Protein AF-A0A1G8IH46-F1 (afdb_monomer_lite)

Radius of gyration: 11.8 Å; chains: 1; bounding box: 31×20×27 Å

pLDDT: mean 77.02, std 13.94, range [35.56, 89.5]

Structure (mmCIF, N/CA/C/O backbone):
data_AF-A0A1G8IH46-F1
#
_entry.id   AF-A0A1G8IH46-F1
#
loop_
_atom_site.group_PDB
_atom_site.id
_atom_site.type_symbol
_atom_site.label_atom_id
_atom_site.label_alt_id
_atom_site.label_comp_id
_atom_site.label_asym_id
_atom_site.label_entity_id
_atom_site.label_seq_id
_atom_site.pdbx_PDB_ins_code
_atom_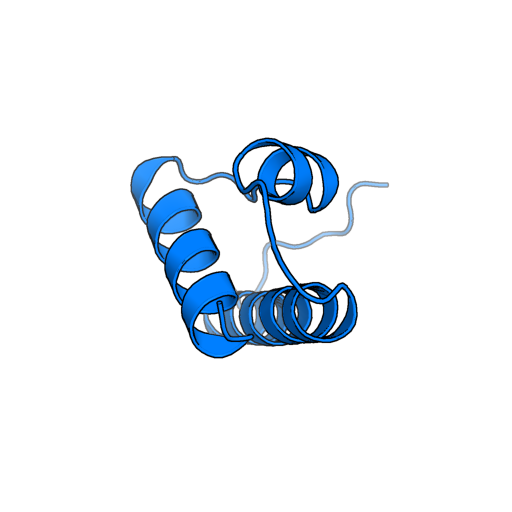site.Cartn_x
_atom_site.Cartn_y
_atom_site.Cartn_z
_atom_site.occupancy
_atom_site.B_iso_or_equiv
_atom_site.auth_seq_id
_atom_site.auth_comp_id
_atom_site.auth_asym_id
_atom_site.auth_atom_id
_atom_site.pdbx_PDB_model_num
ATOM 1 N N . MET A 1 1 ? 10.183 2.566 -8.865 1.00 74.25 1 MET A N 1
ATOM 2 C CA . MET A 1 1 ? 9.508 2.580 -7.550 1.00 74.25 1 MET A CA 1
ATOM 3 C C . MET A 1 1 ? 9.407 1.141 -7.072 1.00 74.25 1 MET A C 1
ATOM 5 O O . MET A 1 1 ? 9.105 0.299 -7.908 1.00 74.25 1 MET A O 1
ATOM 9 N N . THR A 1 2 ? 9.731 0.851 -5.810 1.00 86.62 2 THR A N 1
ATOM 10 C CA . THR A 1 2 ? 9.710 -0.526 -5.276 1.00 86.62 2 THR A CA 1
ATOM 11 C C . THR A 1 2 ? 8.336 -0.907 -4.721 1.00 86.62 2 THR A C 1
ATOM 13 O O . THR A 1 2 ? 7.537 -0.028 -4.392 1.00 86.62 2 THR A O 1
ATOM 16 N N . ALA A 1 3 ? 8.077 -2.202 -4.555 1.00 85.88 3 ALA A N 1
ATOM 17 C CA . ALA A 1 3 ? 6.866 -2.745 -3.939 1.00 85.88 3 ALA A CA 1
ATOM 18 C C . ALA A 1 3 ? 6.578 -2.137 -2.554 1.00 85.88 3 ALA A C 1
ATOM 20 O O . ALA A 1 3 ? 5.434 -1.823 -2.228 1.00 85.88 3 ALA A O 1
ATOM 21 N N . GLU A 1 4 ? 7.616 -1.900 -1.752 1.00 88.25 4 GLU A N 1
ATOM 22 C CA . GLU A 1 4 ? 7.490 -1.266 -0.434 1.00 88.25 4 GLU A CA 1
ATOM 23 C C . GLU A 1 4 ? 7.026 0.191 -0.529 1.00 88.25 4 GLU A C 1
ATOM 25 O O . GLU A 1 4 ? 6.151 0.606 0.228 1.00 88.25 4 GLU A O 1
ATOM 30 N N . GLN A 1 5 ? 7.554 0.955 -1.491 1.00 87.44 5 GLN A N 1
ATOM 31 C CA . GLN A 1 5 ? 7.126 2.339 -1.733 1.00 87.44 5 GLN A CA 1
ATOM 32 C C . GLN A 1 5 ? 5.674 2.398 -2.217 1.00 87.44 5 GLN A C 1
ATOM 34 O O . GLN A 1 5 ? 4.924 3.285 -1.822 1.00 87.44 5 GLN A O 1
ATOM 39 N N . ILE A 1 6 ? 5.261 1.424 -3.031 1.00 87.12 6 ILE A N 1
ATOM 40 C CA . ILE A 1 6 ? 3.877 1.278 -3.496 1.00 87.12 6 ILE A CA 1
ATOM 41 C C . ILE A 1 6 ? 2.950 0.984 -2.319 1.00 87.12 6 ILE A C 1
ATOM 43 O O . ILE A 1 6 ? 1.940 1.660 -2.143 1.00 87.12 6 ILE A O 1
ATOM 47 N N . CYS A 1 7 ? 3.320 0.021 -1.475 1.00 88.50 7 CYS A N 1
ATOM 48 C CA . CYS A 1 7 ? 2.576 -0.311 -0.266 1.00 88.50 7 CYS A CA 1
ATOM 49 C C . CYS A 1 7 ? 2.460 0.897 0.675 1.00 88.50 7 CYS A C 1
ATOM 51 O O . CYS A 1 7 ? 1.378 1.174 1.187 1.00 88.50 7 CYS A O 1
ATOM 53 N N . GLN A 1 8 ? 3.544 1.652 0.867 1.00 89.31 8 GLN A N 1
ATOM 54 C CA . GLN A 1 8 ? 3.534 2.856 1.694 1.00 89.31 8 GLN A CA 1
ATOM 55 C C . GLN A 1 8 ? 2.580 3.922 1.138 1.00 89.31 8 GLN A C 1
ATOM 57 O O . GLN A 1 8 ? 1.743 4.427 1.882 1.00 89.31 8 GLN A O 1
ATOM 62 N N . ALA A 1 9 ? 2.626 4.187 -0.169 1.00 87.44 9 ALA A N 1
ATOM 63 C CA . ALA A 1 9 ? 1.729 5.146 -0.809 1.00 87.44 9 ALA A CA 1
ATOM 64 C C . ALA A 1 9 ? 0.246 4.733 -0.696 1.00 87.44 9 ALA A C 1
ATOM 66 O O . ALA A 1 9 ? -0.622 5.578 -0.471 1.00 87.44 9 ALA A O 1
ATOM 67 N N . LEU A 1 10 ? -0.052 3.432 -0.807 1.00 86.50 10 LEU A N 1
ATOM 68 C CA . LEU A 1 10 ? -1.402 2.895 -0.598 1.00 86.50 10 LEU A CA 1
ATOM 69 C C . LEU A 1 10 ? -1.859 3.050 0.861 1.00 86.50 10 LEU A C 1
ATOM 71 O O . LEU A 1 10 ? -2.994 3.463 1.100 1.00 86.50 10 LEU A O 1
ATOM 75 N N . LYS A 1 11 ? -0.973 2.796 1.835 1.00 87.62 11 LYS A N 1
ATOM 76 C CA . LYS A 1 11 ? -1.248 3.024 3.265 1.00 87.62 11 LYS A CA 1
ATOM 77 C C . LYS A 1 11 ? -1.552 4.486 3.558 1.00 87.62 11 LYS A C 1
ATOM 79 O O . LYS A 1 11 ? -2.543 4.765 4.223 1.00 87.62 11 LYS A O 1
ATOM 84 N N . GLU A 1 12 ? -0.733 5.407 3.057 1.00 89.25 12 GLU A N 1
ATOM 85 C CA . GLU A 1 12 ? -0.932 6.845 3.257 1.00 89.25 12 GLU A CA 1
ATOM 86 C C . GLU A 1 12 ? -2.261 7.312 2.657 1.00 89.25 12 GLU A C 1
ATOM 88 O O . GLU A 1 12 ? -3.017 8.029 3.314 1.00 89.25 12 GLU A O 1
ATOM 93 N N . HIS A 1 13 ? -2.595 6.851 1.448 1.00 86.62 13 HIS A N 1
ATOM 94 C CA . HIS A 1 13 ? -3.881 7.166 0.833 1.00 86.62 13 HIS A CA 1
ATOM 95 C C . HIS A 1 13 ? -5.059 6.651 1.665 1.00 86.62 13 HIS A C 1
ATOM 97 O O . HIS A 1 13 ? -5.987 7.415 1.933 1.00 86.62 13 HIS A O 1
ATOM 103 N N . TYR A 1 14 ? -4.999 5.393 2.107 1.00 85.50 14 TYR A N 1
ATOM 104 C CA . TYR A 1 14 ? -6.031 4.792 2.947 1.00 85.50 14 TYR A CA 1
ATOM 105 C C . TYR A 1 14 ? -6.176 5.519 4.289 1.00 85.50 14 TYR A C 1
ATOM 107 O O . TYR A 1 14 ? -7.288 5.780 4.732 1.00 85.50 14 TYR A O 1
ATOM 115 N N . GLN A 1 15 ? -5.072 5.919 4.920 1.00 84.44 15 GLN A N 1
ATOM 116 C CA . GLN A 1 15 ? -5.105 6.675 6.176 1.00 84.44 15 GLN A CA 1
ATOM 117 C C . GLN A 1 15 ? -5.708 8.076 6.017 1.00 84.44 15 GLN A C 1
ATOM 119 O O . GLN A 1 15 ? -6.356 8.566 6.939 1.00 84.44 15 GLN A O 1
ATOM 124 N N . GLN A 1 16 ? -5.496 8.727 4.871 1.00 86.50 16 GLN A N 1
ATOM 125 C CA . GLN A 1 16 ? -5.996 10.079 4.616 1.00 86.50 16 GLN A CA 1
ATOM 126 C C . GLN A 1 16 ? -7.452 10.107 4.140 1.00 86.50 16 GLN A C 1
ATOM 128 O O . GLN A 1 16 ? -8.191 11.013 4.516 1.00 86.50 16 GLN A O 1
ATOM 133 N N . ASN A 1 17 ? -7.853 9.146 3.306 1.00 84.25 17 ASN A N 1
ATOM 134 C CA . ASN A 1 17 ? -9.150 9.158 2.621 1.00 84.25 17 ASN A CA 1
ATOM 135 C C . ASN A 1 17 ? -10.121 8.105 3.181 1.00 84.25 17 ASN A C 1
ATOM 137 O O . ASN A 1 17 ? -11.324 8.195 2.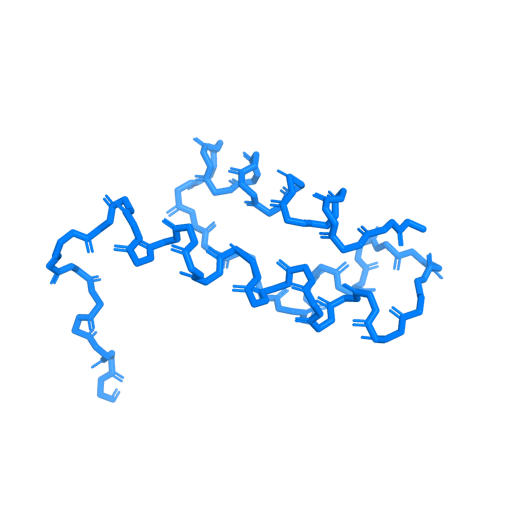963 1.00 84.25 17 ASN A O 1
ATOM 141 N N . GLY A 1 18 ? -9.622 7.118 3.933 1.00 80.62 18 GLY A N 1
ATOM 142 C CA . GLY A 1 18 ? -10.424 6.010 4.459 1.00 80.62 18 GLY A CA 1
ATOM 143 C C . GLY A 1 18 ? -10.868 5.003 3.394 1.00 80.62 18 GLY A C 1
ATOM 144 O O . GLY A 1 18 ? -11.684 4.133 3.685 1.00 80.62 18 GLY A O 1
ATOM 145 N N . GLU A 1 19 ? -10.349 5.112 2.170 1.00 82.69 19 GLU A N 1
ATOM 146 C CA . GLU A 1 19 ? -10.731 4.292 1.022 1.00 82.69 19 GLU A CA 1
ATOM 147 C C . GLU A 1 19 ? -9.530 3.561 0.414 1.00 82.69 19 GLU A C 1
ATOM 149 O O . GLU A 1 19 ? -8.379 4.003 0.492 1.00 82.69 19 GLU A O 1
ATOM 154 N N . ILE A 1 20 ? -9.800 2.390 -0.162 1.00 81.25 20 ILE A N 1
ATOM 155 C CA . ILE A 1 20 ? -8.795 1.586 -0.854 1.00 81.25 20 ILE A CA 1
ATOM 156 C C . ILE A 1 20 ? -8.706 2.091 -2.291 1.00 81.25 20 ILE A C 1
ATOM 158 O O . ILE A 1 20 ? -9.664 1.969 -3.050 1.00 81.25 20 ILE A O 1
ATOM 162 N N . MET A 1 21 ? -7.536 2.600 -2.676 1.00 78.12 21 MET A N 1
ATOM 163 C CA . MET A 1 21 ? -7.279 2.963 -4.069 1.00 78.12 21 MET A CA 1
ATOM 164 C C . MET A 1 21 ? -7.236 1.704 -4.938 1.00 78.12 21 MET A C 1
ATOM 166 O O . MET A 1 21 ? -6.513 0.753 -4.626 1.00 78.12 21 MET A O 1
ATOM 170 N N . SER A 1 22 ? -7.965 1.704 -6.055 1.00 73.25 22 SER A N 1
ATOM 171 C CA . SER A 1 22 ? -7.907 0.600 -7.013 1.00 73.25 22 SER A CA 1
ATOM 172 C C . SER A 1 22 ? -6.526 0.505 -7.668 1.00 73.25 22 SER A C 1
ATOM 174 O O . SER A 1 22 ? -5.873 1.516 -7.939 1.00 73.25 22 SER A O 1
ATOM 176 N N . GLN A 1 23 ? -6.103 -0.716 -8.018 1.00 70.81 23 GLN A N 1
ATOM 177 C CA . GLN A 1 23 ? -4.874 -0.955 -8.782 1.00 70.81 23 GLN A CA 1
ATOM 178 C C . GLN A 1 23 ? -4.819 -0.096 -10.049 1.00 70.81 23 GLN A C 1
ATOM 180 O O . GLN A 1 23 ? -3.765 0.432 -10.387 1.00 70.81 23 GLN A O 1
ATOM 185 N N . VAL A 1 24 ? -5.948 0.061 -10.745 1.00 72.88 24 VAL A N 1
ATOM 186 C CA . VAL A 1 24 ? -6.022 0.830 -11.995 1.00 72.88 24 VAL A CA 1
ATOM 187 C C . VAL A 1 24 ? -5.797 2.320 -11.746 1.00 72.88 24 VAL A C 1
ATOM 189 O O . VAL A 1 24 ? -5.074 2.963 -12.503 1.00 72.88 24 VAL A O 1
ATOM 192 N N . GLU A 1 25 ? -6.357 2.864 -10.669 1.00 78.81 25 GLU A N 1
ATOM 193 C CA . GLU A 1 25 ? -6.186 4.274 -10.305 1.00 78.81 25 GLU A CA 1
ATOM 194 C C . GLU A 1 25 ? -4.758 4.565 -9.857 1.00 78.81 25 GLU A C 1
ATOM 196 O O . GLU A 1 25 ? -4.163 5.563 -10.270 1.00 78.81 25 GLU A O 1
ATOM 201 N N . PHE A 1 26 ? -4.172 3.660 -9.070 1.00 78.81 26 PHE A N 1
ATOM 202 C CA . PHE A 1 26 ? -2.768 3.760 -8.702 1.00 78.81 26 PHE A CA 1
ATOM 203 C C . PHE A 1 26 ? -1.885 3.693 -9.953 1.00 78.81 26 PHE A C 1
ATOM 205 O O . PHE A 1 26 ? -1.009 4.541 -10.109 1.00 78.81 26 PHE A O 1
ATOM 212 N N . MET A 1 27 ? -2.190 2.769 -10.882 1.00 73.44 27 MET A N 1
ATOM 213 C CA . MET A 1 27 ? -1.505 2.627 -12.171 1.00 73.44 27 MET A CA 1
ATOM 214 C C . MET A 1 27 ? -1.553 3.889 -13.037 1.00 73.44 27 MET A C 1
ATOM 216 O O . MET A 1 27 ? -0.607 4.156 -13.773 1.00 73.44 27 MET A O 1
ATOM 220 N N . GLN A 1 28 ? -2.637 4.656 -12.974 1.00 78.19 28 GLN A N 1
ATOM 221 C CA . GLN A 1 28 ? -2.778 5.904 -13.724 1.00 78.19 28 GLN A CA 1
ATOM 222 C C . GLN A 1 28 ? -2.010 7.063 -13.091 1.00 78.19 28 GLN A C 1
ATOM 224 O O . GLN A 1 28 ? -1.477 7.910 -13.806 1.00 78.19 28 GLN A O 1
ATOM 229 N N . LYS A 1 29 ? -1.951 7.120 -11.755 1.00 75.75 29 LYS A N 1
ATOM 230 C CA . LYS A 1 29 ? -1.278 8.212 -11.033 1.00 75.75 29 LYS A CA 1
ATOM 231 C C . LYS A 1 29 ? 0.225 8.212 -11.210 1.00 75.75 29 LYS A C 1
ATOM 233 O O . LYS A 1 29 ? 0.890 9.200 -10.909 1.00 75.75 29 LYS A O 1
ATOM 238 N N . CYS A 1 30 ? 0.768 7.087 -11.621 1.00 69.50 30 CYS A N 1
ATOM 239 C CA . CYS A 1 30 ? 2.159 6.829 -11.433 1.00 69.50 30 CYS A CA 1
ATOM 240 C C . CYS A 1 30 ? 2.631 6.298 -12.834 1.00 69.50 30 CYS A C 1
ATOM 242 O O . CYS A 1 30 ? 2.009 5.492 -13.517 1.00 69.50 30 CYS A O 1
ATOM 244 N N . THR A 1 31 ? 3.609 6.950 -13.456 1.00 65.56 31 THR A N 1
ATOM 245 C CA . THR A 1 31 ? 3.807 6.825 -14.926 1.00 65.56 31 THR A CA 1
ATOM 246 C C . THR A 1 31 ? 4.864 5.798 -15.317 1.00 65.56 31 THR A C 1
ATOM 248 O O . THR A 1 31 ? 5.055 5.530 -16.500 1.00 65.56 31 THR A O 1
ATOM 251 N N . SER A 1 32 ? 5.567 5.224 -14.336 1.00 65.88 32 SER A N 1
ATOM 252 C CA . SER A 1 32 ? 6.695 4.327 -14.576 1.00 65.88 32 SER A CA 1
ATOM 253 C C . SER A 1 32 ? 6.913 3.376 -13.397 1.00 65.88 32 SER A C 1
ATOM 255 O O . SER A 1 32 ? 7.541 3.720 -12.389 1.00 65.88 32 SER A O 1
ATOM 257 N N . TYR A 1 33 ? 6.379 2.161 -13.510 1.00 69.56 33 TYR A N 1
ATOM 258 C CA . TYR A 1 33 ? 6.725 1.038 -12.635 1.00 69.56 33 TYR A CA 1
ATOM 259 C C . TYR A 1 33 ? 6.776 -0.243 -13.425 1.00 69.56 33 TYR A C 1
ATOM 261 O O . TYR A 1 33 ? 6.080 -0.434 -14.422 1.00 69.56 33 TYR A O 1
ATOM 269 N N . ASP A 1 34 ? 7.571 -1.141 -12.874 1.00 78.62 34 ASP A N 1
ATOM 270 C CA . ASP A 1 34 ? 7.489 -2.540 -13.193 1.00 78.62 34 ASP A CA 1
ATOM 271 C C . ASP A 1 34 ? 6.163 -3.108 -12.656 1.00 78.62 34 ASP A C 1
ATOM 273 O O . ASP A 1 34 ? 5.805 -2.914 -11.488 1.00 78.62 34 ASP A O 1
ATOM 277 N N . TYR A 1 35 ? 5.411 -3.792 -13.519 1.00 80.69 35 TYR A N 1
ATOM 278 C CA . TYR A 1 35 ? 4.145 -4.427 -13.148 1.00 80.69 35 TYR A CA 1
ATOM 279 C C . TYR A 1 35 ? 4.323 -5.413 -11.983 1.00 80.69 35 TYR A C 1
ATOM 281 O O . TYR A 1 35 ? 3.430 -5.554 -11.146 1.00 80.69 35 TYR A O 1
ATOM 289 N N . HIS A 1 36 ? 5.485 -6.062 -11.892 1.00 83.75 36 HIS A N 1
ATOM 290 C CA . HIS A 1 36 ? 5.805 -6.989 -10.817 1.00 83.75 36 HIS A CA 1
ATOM 291 C C . HIS A 1 36 ? 5.865 -6.282 -9.457 1.00 83.75 36 HIS A C 1
ATOM 293 O O . HIS A 1 36 ? 5.263 -6.749 -8.489 1.00 83.75 36 HIS A O 1
ATOM 299 N N . GLU A 1 37 ? 6.513 -5.116 -9.398 1.00 85.88 37 GLU A N 1
ATOM 300 C CA . GLU A 1 37 ? 6.616 -4.321 -8.171 1.00 85.88 37 GLU A CA 1
ATOM 301 C C . GLU A 1 37 ? 5.249 -3.813 -7.712 1.00 85.88 37 GLU A C 1
ATOM 303 O O . GLU A 1 37 ? 4.949 -3.835 -6.519 1.00 85.88 37 GLU A O 1
ATOM 308 N N . LEU A 1 38 ? 4.384 -3.425 -8.651 1.00 83.44 38 LEU A N 1
ATOM 309 C CA . LEU A 1 38 ? 3.009 -3.027 -8.356 1.00 83.44 38 LEU A CA 1
ATOM 310 C C . LEU A 1 38 ? 2.205 -4.158 -7.716 1.00 83.44 38 LEU A C 1
ATOM 312 O O . LEU A 1 38 ? 1.588 -3.962 -6.669 1.00 83.44 38 LEU A O 1
ATOM 316 N N . VAL A 1 39 ? 2.220 -5.340 -8.332 1.00 84.94 39 VAL A N 1
ATOM 317 C CA . VAL A 1 39 ? 1.502 -6.506 -7.805 1.00 84.94 39 VAL A CA 1
ATOM 318 C C . VAL A 1 39 ? 2.025 -6.876 -6.416 1.00 84.94 39 VAL A C 1
ATOM 320 O O . VAL A 1 39 ? 1.233 -7.175 -5.523 1.00 84.94 39 VAL A O 1
ATOM 323 N N . ASN A 1 40 ? 3.341 -6.816 -6.205 1.00 89.25 40 ASN A N 1
ATOM 324 C CA . ASN A 1 40 ? 3.940 -7.079 -4.898 1.00 89.25 40 ASN A CA 1
ATOM 325 C C . ASN A 1 40 ? 3.544 -6.020 -3.858 1.00 89.25 40 ASN A C 1
ATOM 327 O O . ASN A 1 40 ? 3.187 -6.377 -2.737 1.00 89.25 40 ASN A O 1
ATOM 331 N N . GLY A 1 41 ? 3.530 -4.736 -4.222 1.00 88.12 41 GLY A N 1
ATOM 332 C CA . GLY A 1 41 ? 3.123 -3.658 -3.321 1.00 88.12 41 GLY A CA 1
ATOM 333 C C . GLY A 1 41 ? 1.661 -3.759 -2.884 1.00 88.12 41 GLY A C 1
ATOM 334 O O . GLY A 1 41 ? 1.359 -3.561 -1.708 1.00 88.12 41 GLY A O 1
ATOM 335 N N . ILE A 1 42 ? 0.768 -4.154 -3.796 1.00 84.31 42 ILE A N 1
ATOM 336 C CA . ILE A 1 42 ? -0.648 -4.396 -3.483 1.00 84.31 42 ILE A CA 1
ATOM 337 C C . ILE A 1 42 ? -0.802 -5.584 -2.533 1.00 84.31 42 ILE A C 1
ATOM 339 O O . ILE A 1 42 ? -1.529 -5.476 -1.554 1.00 84.31 42 ILE A O 1
ATOM 343 N N . LYS A 1 43 ? -0.086 -6.693 -2.759 1.00 87.56 43 LYS A N 1
ATOM 344 C CA . LYS A 1 43 ? -0.116 -7.847 -1.840 1.00 87.56 43 LYS A CA 1
ATOM 345 C C . LYS A 1 43 ? 0.346 -7.482 -0.431 1.00 87.56 43 LYS A C 1
ATOM 347 O O . LYS A 1 43 ? -0.247 -7.9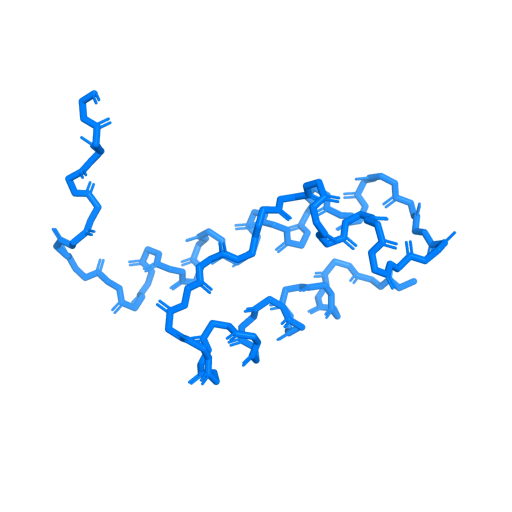32 0.542 1.00 87.56 43 LYS A O 1
ATOM 352 N N . LEU A 1 44 ? 1.396 -6.667 -0.316 1.00 89.50 44 LEU A N 1
ATOM 353 C CA . LEU A 1 44 ? 1.866 -6.173 0.981 1.00 89.50 44 LEU A CA 1
ATOM 354 C C . LEU A 1 44 ? 0.823 -5.275 1.657 1.00 89.50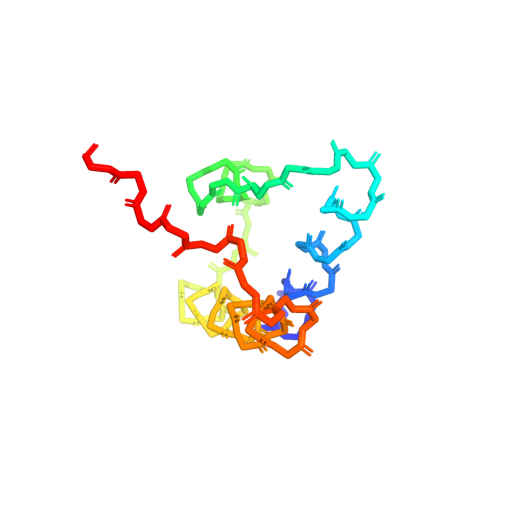 44 LEU A C 1
ATOM 356 O O . LEU A 1 44 ? 0.706 -5.279 2.881 1.00 89.50 44 LEU A O 1
ATOM 360 N N . PHE A 1 45 ? 0.084 -4.487 0.875 1.00 87.50 45 PHE A N 1
ATOM 361 C CA . PHE A 1 45 ? -0.997 -3.657 1.394 1.00 87.50 45 PHE A CA 1
ATOM 362 C C . PHE A 1 45 ? -2.203 -4.495 1.845 1.00 87.50 45 PHE A C 1
ATOM 364 O O . PHE A 1 45 ? -2.741 -4.237 2.915 1.00 87.50 45 PHE A O 1
ATOM 371 N N . ASP A 1 46 ? -2.564 -5.538 1.101 1.00 85.69 46 ASP A N 1
ATOM 372 C CA . ASP A 1 46 ? -3.622 -6.493 1.460 1.00 85.69 46 ASP A CA 1
ATOM 373 C C . ASP A 1 46 ? -3.319 -7.180 2.804 1.00 85.69 46 ASP A C 1
ATOM 375 O O . ASP A 1 46 ? -4.113 -7.114 3.736 1.00 85.69 46 ASP A O 1
ATOM 379 N N . GLN A 1 47 ? -2.087 -7.676 2.977 1.00 87.19 47 GLN A N 1
ATOM 380 C CA . GLN A 1 47 ? -1.615 -8.227 4.255 1.00 87.19 47 GLN A CA 1
ATOM 381 C C . GLN A 1 47 ? -1.660 -7.210 5.402 1.00 87.19 47 GLN A C 1
ATOM 383 O O . GLN A 1 47 ? -1.928 -7.567 6.551 1.00 87.19 47 GLN A O 1
ATOM 388 N N . TYR A 1 48 ? -1.369 -5.939 5.114 1.00 86.00 48 TYR A N 1
ATOM 389 C CA . TYR A 1 48 ? -1.517 -4.877 6.101 1.00 86.00 48 TYR A CA 1
ATOM 390 C C . TYR A 1 48 ? -2.985 -4.701 6.496 1.00 86.00 48 TYR A C 1
ATOM 392 O O . TYR A 1 48 ? -3.261 -4.647 7.691 1.00 86.00 48 TYR A O 1
ATOM 400 N N . LEU A 1 49 ? -3.909 -4.661 5.530 1.00 83.44 49 LEU A N 1
ATOM 401 C CA . LEU A 1 49 ? -5.347 -4.565 5.784 1.00 83.44 49 LEU A CA 1
ATOM 402 C C . LEU A 1 49 ? -5.856 -5.741 6.627 1.00 83.44 49 LEU A C 1
ATOM 404 O O . LEU A 1 49 ? -6.559 -5.500 7.608 1.00 83.44 49 LEU A O 1
ATOM 408 N N . ASP A 1 50 ? -5.446 -6.974 6.317 1.00 83.75 50 ASP A N 1
ATOM 409 C CA . ASP A 1 50 ? -5.725 -8.160 7.143 1.00 83.75 50 ASP A CA 1
ATOM 410 C C . ASP A 1 50 ? -5.183 -8.003 8.573 1.00 83.75 50 ASP A C 1
ATOM 412 O O . ASP A 1 50 ? -5.842 -8.361 9.548 1.00 83.75 50 ASP A O 1
ATOM 416 N N . SER A 1 51 ? -3.989 -7.424 8.727 1.00 83.38 51 SER A N 1
ATOM 417 C CA . SER A 1 51 ? -3.375 -7.214 10.041 1.00 83.38 51 SER A CA 1
ATOM 418 C C . SER A 1 51 ? -4.050 -6.117 10.868 1.00 83.38 51 SER A C 1
ATOM 420 O O . SER A 1 51 ? -3.956 -6.164 12.097 1.00 83.38 51 SER A O 1
ATOM 422 N N . ILE A 1 52 ? -4.663 -5.109 10.241 1.00 77.38 52 ILE A N 1
ATOM 423 C CA . ILE A 1 52 ? -5.311 -3.991 10.950 1.00 77.38 52 ILE A CA 1
ATOM 424 C C . ILE A 1 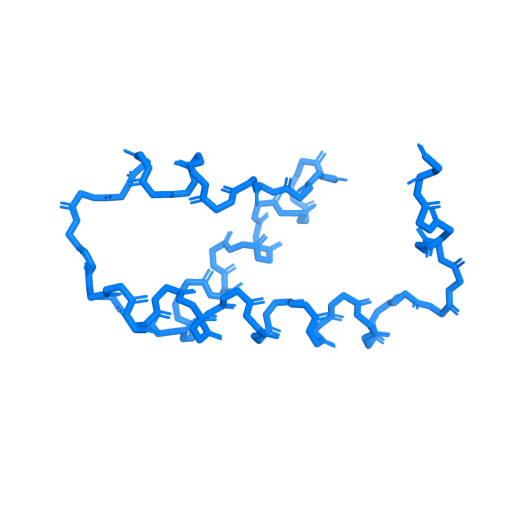52 ? -6.829 -4.144 11.070 1.00 77.38 52 ILE A C 1
ATOM 426 O O . ILE A 1 52 ? -7.460 -3.364 11.784 1.00 77.38 52 ILE A O 1
ATOM 430 N N . SER A 1 53 ? -7.423 -5.131 10.400 1.00 62.22 53 SER A N 1
ATOM 431 C CA . SER A 1 53 ? -8.871 -5.309 10.341 1.00 62.22 53 SER A CA 1
ATOM 432 C C . SER A 1 53 ? -9.262 -6.712 10.807 1.00 62.22 53 SER A C 1
ATOM 434 O O . SER A 1 53 ? -9.209 -7.653 10.023 1.00 62.22 53 SER A O 1
ATOM 436 N N . PRO A 1 54 ? -9.714 -6.898 12.063 1.00 54.88 54 PRO A N 1
ATOM 437 C CA . PRO A 1 54 ? -10.181 -8.212 12.486 1.00 54.88 54 PRO A CA 1
ATOM 438 C C . PRO A 1 54 ? -11.496 -8.669 11.818 1.00 54.88 54 PRO A C 1
ATOM 440 O O . PRO A 1 54 ? -11.786 -9.859 11.879 1.00 54.88 54 PRO A O 1
ATOM 443 N N . ILE A 1 55 ? -12.353 -7.786 11.264 1.00 50.91 55 ILE A N 1
ATOM 444 C CA . ILE A 1 55 ? -13.775 -8.148 11.007 1.00 50.91 55 ILE A CA 1
ATOM 445 C C . ILE A 1 55 ? -14.452 -7.505 9.761 1.00 50.91 55 ILE A C 1
ATOM 447 O O . ILE A 1 55 ? -15.484 -8.014 9.328 1.00 50.91 55 ILE A O 1
ATOM 451 N N . THR A 1 56 ? -13.936 -6.460 9.1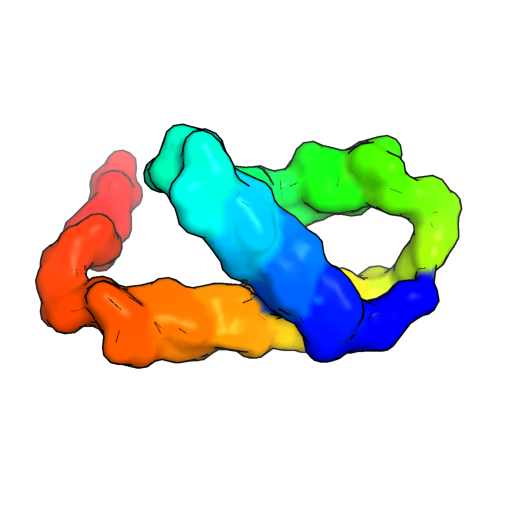00 1.00 46.56 56 THR A N 1
ATOM 452 C CA . THR A 1 56 ? -14.785 -5.655 8.173 1.00 46.56 56 THR A CA 1
ATOM 453 C C . THR A 1 56 ? -14.485 -5.800 6.675 1.00 46.56 56 THR A C 1
ATOM 455 O O . THR A 1 56 ? -14.665 -4.858 5.913 1.00 46.56 56 THR A O 1
ATOM 458 N N . MET A 1 57 ? -14.087 -6.982 6.205 1.00 47.19 57 MET A N 1
ATOM 459 C CA . MET A 1 57 ? -14.288 -7.350 4.796 1.00 47.19 57 MET A CA 1
ATOM 460 C C . MET A 1 57 ? -15.197 -8.571 4.721 1.00 47.19 57 MET A C 1
ATOM 462 O O . MET A 1 57 ? -14.841 -9.652 4.255 1.00 47.19 57 MET A O 1
ATOM 466 N N . ILE A 1 58 ? -16.445 -8.359 5.149 1.00 47.00 58 ILE A N 1
ATOM 467 C CA . ILE A 1 58 ? -17.577 -8.995 4.482 1.00 47.00 58 ILE A CA 1
ATOM 468 C C . ILE A 1 58 ? -17.411 -8.601 3.018 1.00 47.00 58 ILE A C 1
ATOM 470 O O . ILE A 1 58 ? -17.748 -7.482 2.637 1.00 47.00 58 ILE A O 1
ATOM 474 N N . ARG A 1 59 ? -16.788 -9.497 2.242 1.00 44.53 59 ARG A N 1
ATOM 475 C CA . ARG A 1 59 ? -16.801 -9.501 0.782 1.00 44.53 59 ARG A CA 1
ATOM 476 C C . ARG A 1 59 ? -18.180 -9.017 0.361 1.00 44.53 59 ARG A C 1
ATOM 478 O O . ARG A 1 59 ? -19.166 -9.721 0.594 1.00 44.53 59 ARG A O 1
ATOM 485 N N . GLY A 1 60 ? -18.237 -7.791 -0.157 1.00 38.31 60 GLY A N 1
ATOM 486 C CA . GLY A 1 60 ? -19.426 -7.280 -0.814 1.00 38.31 60 GLY A CA 1
ATOM 487 C C . GLY A 1 60 ? -19.849 -8.338 -1.820 1.00 38.31 60 GLY A C 1
ATOM 488 O O . GLY A 1 60 ? -19.031 -8.773 -2.631 1.00 38.31 60 GLY A O 1
ATOM 489 N N . LYS A 1 61 ? -21.065 -8.845 -1.622 1.00 35.56 61 LYS A N 1
ATOM 490 C CA . LYS A 1 61 ? -21.725 -9.793 -2.515 1.00 35.56 61 LYS A CA 1
ATOM 491 C C . LYS A 1 61 ? -21.753 -9.281 -3.947 1.00 35.56 61 LYS A C 1
ATOM 493 O O . LYS A 1 61 ? -21.881 -8.048 -4.111 1.00 35.56 61 LYS A O 1
#

Sequence (61 aa):
MTAEQICQALKEHYQQNGEIMSQVEFMQKCTSYDYHELVNGIKLFDQYLDSISPITMIRGK

Foldseek 3Di:
DALCVLLVVQVVCCVVPVDGDDLVNSPVVDPDDDPVRSVSNVVVNVVVCVVVDVDPPPPDD

Organism: NCBI:txid568899

Secondary structure (DSSP, 8-state):
--HHHHHHHHHHHHHHHSSPPPHHHHHHH-S---HHHHHHHHHHHHHHHHHH-SS------